Protein AF-A0A529M3X7-F1 (afdb_monomer_lite)

Secondary structure (DSSP, 8-state):
--------------HHHHHTS-----S-S-----------HHHHHHHHHHHHHHHHHH-EE-STT-EEEETGGGT-HHHHHHHT-HHHHHHHHHHHTS-----S-HHHH-EEEE-STTT--PPS---SSS------S---SS--S-------S-HHHHHHHH-

Radius of gyration: 20.53 Å; chains: 1; bounding box: 44×47×65 Å

Foldseek 3Di:
DDPPPPPPPPDPDDPCNVVVHDDPPQLAPDDDDDDDDPDDLVLLLLLVVQCVVCQVPAWDQDDQRWTKHFLCCVRRVSVVCVQPVPVVQVVVCVVRVHRDHQDPDRRQRPMDTDDDPNRGAGADDDDPDSDDDDDDSDADVVHDDPDDDDDPDDSVVCVVVRD

Structure (mmCIF, N/CA/C/O backbone):
data_AF-A0A529M3X7-F1
#
_entry.id   AF-A0A529M3X7-F1
#
loop_
_atom_site.group_PDB
_atom_site.id
_atom_site.type_symbol
_atom_site.label_atom_id
_atom_site.label_alt_id
_atom_site.label_comp_id
_atom_site.label_asym_id
_atom_site.label_entity_id
_atom_site.label_seq_id
_atom_site.pdbx_PDB_ins_code
_atom_site.Cartn_x
_atom_site.Cartn_y
_atom_site.Cartn_z
_atom_site.occupancy
_atom_site.B_iso_or_equiv
_atom_site.auth_seq_id
_atom_site.auth_comp_id
_atom_site.auth_asym_id
_atom_site.auth_atom_id
_atom_site.pdbx_PDB_model_num
ATOM 1 N N . MET A 1 1 ? 27.175 -32.437 48.172 1.00 36.88 1 MET A N 1
ATOM 2 C CA . MET A 1 1 ? 26.909 -31.822 46.856 1.00 36.88 1 MET A CA 1
ATOM 3 C C . MET A 1 1 ? 25.441 -31.447 46.833 1.00 36.88 1 MET A C 1
ATOM 5 O O . MET A 1 1 ? 24.619 -32.328 46.634 1.00 36.88 1 MET A O 1
ATOM 9 N N . ASN A 1 2 ? 25.108 -30.194 47.143 1.00 36.78 2 ASN A N 1
ATOM 10 C CA . ASN A 1 2 ? 23.731 -29.714 47.045 1.00 36.78 2 ASN A CA 1
ATOM 11 C C . ASN A 1 2 ? 23.578 -29.025 45.696 1.00 36.78 2 ASN A C 1
ATOM 13 O O . ASN A 1 2 ? 24.302 -28.077 45.400 1.00 36.78 2 ASN A O 1
ATOM 17 N N . ALA A 1 3 ? 22.673 -29.554 44.877 1.00 51.38 3 ALA A N 1
ATOM 18 C CA . ALA A 1 3 ? 22.240 -28.918 43.650 1.00 51.38 3 ALA A CA 1
ATOM 19 C C . ALA A 1 3 ? 21.662 -27.546 44.010 1.00 51.38 3 ALA A C 1
ATOM 21 O O . ALA A 1 3 ? 20.679 -27.449 44.743 1.00 51.38 3 ALA A O 1
ATOM 22 N N . HIS A 1 4 ? 22.300 -26.485 43.526 1.00 49.50 4 HIS A N 1
ATOM 23 C CA . HIS A 1 4 ? 21.719 -25.155 43.548 1.00 49.50 4 HIS A CA 1
ATOM 24 C C . HIS A 1 4 ? 20.561 -25.143 42.547 1.00 49.50 4 HIS A C 1
ATOM 26 O O . HIS A 1 4 ? 20.735 -24.816 41.377 1.00 49.50 4 HIS A O 1
ATOM 32 N N . THR A 1 5 ? 19.375 -25.548 42.995 1.00 51.88 5 THR A N 1
ATOM 33 C CA . THR A 1 5 ? 18.121 -25.207 42.329 1.00 51.88 5 THR A CA 1
ATOM 34 C C . THR A 1 5 ? 17.970 -23.698 42.415 1.00 51.88 5 THR A C 1
ATOM 36 O O . THR A 1 5 ? 17.575 -23.161 43.449 1.00 51.88 5 THR A O 1
ATOM 39 N N . ILE A 1 6 ? 18.347 -23.011 41.338 1.00 60.50 6 ILE A N 1
ATOM 40 C CA . ILE A 1 6 ? 17.908 -21.643 41.084 1.00 60.50 6 ILE A CA 1
ATOM 41 C C . ILE A 1 6 ? 16.374 -21.720 41.088 1.00 60.50 6 ILE A C 1
ATOM 43 O O . ILE A 1 6 ? 15.831 -22.487 40.288 1.00 60.50 6 ILE A O 1
ATOM 47 N N . PRO A 1 7 ? 15.665 -21.025 41.999 1.00 54.38 7 PRO A N 1
ATOM 48 C CA . PRO A 1 7 ? 14.213 -20.949 41.928 1.00 54.38 7 PRO A CA 1
ATOM 49 C C . PRO A 1 7 ? 13.865 -20.470 40.525 1.00 54.38 7 PRO A C 1
ATOM 51 O O . PRO A 1 7 ? 14.502 -19.528 40.053 1.00 54.38 7 PRO A O 1
ATOM 54 N N . GLU A 1 8 ? 12.922 -21.120 39.843 1.00 57.19 8 GLU A N 1
ATOM 55 C CA . GLU A 1 8 ? 12.427 -20.643 38.555 1.00 57.19 8 GLU A CA 1
ATOM 56 C C . GLU A 1 8 ? 11.855 -19.234 38.742 1.00 57.19 8 GLU A C 1
ATOM 58 O O . GLU A 1 8 ? 10.676 -19.035 39.010 1.00 57.19 8 GLU A O 1
ATOM 63 N N . LEU A 1 9 ? 12.713 -18.227 38.602 1.00 56.50 9 LEU A N 1
ATOM 64 C CA . LEU A 1 9 ? 12.370 -16.815 38.569 1.00 56.50 9 LEU A CA 1
ATOM 65 C C . LEU A 1 9 ? 11.847 -16.507 37.164 1.00 56.50 9 LEU A C 1
ATOM 67 O O . LEU A 1 9 ? 12.323 -15.624 36.458 1.00 56.50 9 LEU A O 1
ATOM 71 N N . ARG A 1 10 ? 10.868 -17.300 36.727 1.00 57.97 10 ARG A N 1
ATOM 72 C CA . ARG A 1 10 ? 10.071 -17.026 35.542 1.00 57.97 10 ARG A CA 1
ATOM 73 C C . ARG A 1 10 ? 8.973 -16.073 35.981 1.00 57.97 10 ARG A C 1
ATOM 75 O O . ARG A 1 10 ? 7.863 -16.479 36.303 1.00 57.97 10 ARG A O 1
ATOM 82 N N . CYS A 1 11 ? 9.318 -14.794 36.063 1.00 63.97 11 CYS A N 1
ATOM 83 C CA . CYS A 1 11 ? 8.310 -13.753 36.168 1.00 63.97 11 CYS A CA 1
ATOM 84 C C . CYS A 1 11 ? 7.690 -13.580 34.779 1.00 63.97 11 CYS A C 1
ATOM 86 O O . CYS A 1 11 ? 8.361 -13.117 33.856 1.00 63.97 11 CYS A O 1
ATOM 88 N N . ALA A 1 12 ? 6.432 -13.988 34.615 1.00 66.81 12 ALA A N 1
ATOM 89 C CA . ALA A 1 12 ? 5.657 -13.623 33.440 1.00 66.81 12 ALA A CA 1
ATOM 90 C C . ALA A 1 12 ? 5.275 -12.143 33.576 1.00 66.81 12 ALA A C 1
ATOM 92 O O . ALA A 1 12 ? 4.298 -11.799 34.237 1.00 66.81 12 ALA A O 1
ATOM 93 N N . LEU A 1 13 ? 6.093 -11.260 33.003 1.00 71.94 13 LEU A N 1
ATOM 94 C CA . LEU A 1 13 ? 5.738 -9.856 32.832 1.00 71.94 13 LEU A CA 1
ATOM 95 C C . LEU A 1 13 ? 4.938 -9.731 31.542 1.00 71.94 13 LEU A C 1
ATOM 97 O O . LEU A 1 13 ? 5.393 -10.171 30.485 1.00 71.94 13 LEU A O 1
ATOM 101 N N . SER A 1 14 ? 3.747 -9.144 31.630 1.00 65.50 14 SER A N 1
ATOM 102 C CA . SER A 1 14 ? 2.983 -8.826 30.430 1.00 65.50 14 SER A CA 1
ATOM 103 C C . SER A 1 14 ? 3.740 -7.782 29.601 1.00 65.50 14 SER A C 1
ATOM 105 O O . SER A 1 14 ? 4.547 -7.009 30.129 1.00 65.50 14 SER A O 1
ATOM 107 N N . ARG A 1 15 ? 3.497 -7.746 28.290 1.00 58.91 15 ARG A N 1
ATOM 108 C CA . ARG A 1 15 ? 4.157 -6.785 27.398 1.00 58.91 15 ARG A CA 1
ATOM 109 C C . ARG A 1 15 ? 3.868 -5.345 27.830 1.00 58.91 15 ARG A C 1
ATOM 111 O O . ARG A 1 15 ? 4.769 -4.516 27.796 1.00 58.91 15 ARG A O 1
ATOM 118 N N . GLU A 1 16 ? 2.659 -5.086 28.318 1.00 70.00 16 GLU A N 1
ATOM 119 C CA . GLU A 1 16 ? 2.212 -3.819 28.908 1.00 70.00 16 GLU A CA 1
ATOM 120 C C . GLU A 1 16 ? 3.057 -3.437 30.127 1.00 70.00 16 GLU A C 1
ATOM 122 O O . GLU A 1 16 ? 3.492 -2.295 30.244 1.00 70.00 16 GLU A O 1
ATOM 127 N N . ALA A 1 17 ? 3.345 -4.398 31.012 1.00 72.81 17 ALA A N 1
ATOM 128 C CA . ALA A 1 17 ? 4.177 -4.173 32.192 1.00 72.81 17 ALA A CA 1
ATOM 129 C C . ALA A 1 17 ? 5.637 -3.847 31.831 1.00 72.81 17 ALA A C 1
ATOM 131 O O . ALA A 1 17 ? 6.307 -3.137 32.577 1.00 72.81 17 ALA A O 1
ATOM 132 N N . ILE A 1 18 ? 6.125 -4.343 30.689 1.00 73.00 18 ILE A N 1
ATOM 133 C CA . ILE A 1 18 ? 7.472 -4.052 30.178 1.00 73.00 18 ILE A CA 1
ATOM 134 C C . ILE A 1 18 ? 7.533 -2.655 29.545 1.00 73.00 18 ILE A C 1
ATOM 136 O O . ILE A 1 18 ? 8.500 -1.929 29.764 1.00 73.00 18 ILE A O 1
ATOM 140 N N . ILE A 1 19 ? 6.524 -2.276 28.755 1.00 65.50 19 ILE A N 1
ATOM 141 C CA . ILE A 1 19 ? 6.537 -1.027 27.972 1.00 65.50 19 ILE A CA 1
ATOM 142 C C . ILE A 1 19 ? 5.901 0.170 28.697 1.00 65.50 19 ILE A C 1
ATOM 144 O O . ILE A 1 19 ? 6.101 1.308 28.282 1.00 65.50 19 ILE A O 1
ATOM 148 N N . GLY A 1 20 ? 5.156 -0.060 29.782 1.00 53.91 20 GLY A N 1
ATOM 149 C CA . GLY A 1 20 ? 4.583 0.992 30.629 1.00 53.91 20 GLY A CA 1
ATOM 150 C C . GLY A 1 20 ? 3.319 1.663 30.080 1.00 53.91 20 GLY A C 1
ATOM 151 O O . GLY A 1 20 ? 2.930 2.717 30.577 1.00 53.91 20 GLY A O 1
ATOM 152 N N . HIS A 1 21 ? 2.675 1.077 29.073 1.00 45.03 21 HIS A N 1
ATOM 153 C CA . HIS A 1 21 ? 1.391 1.525 28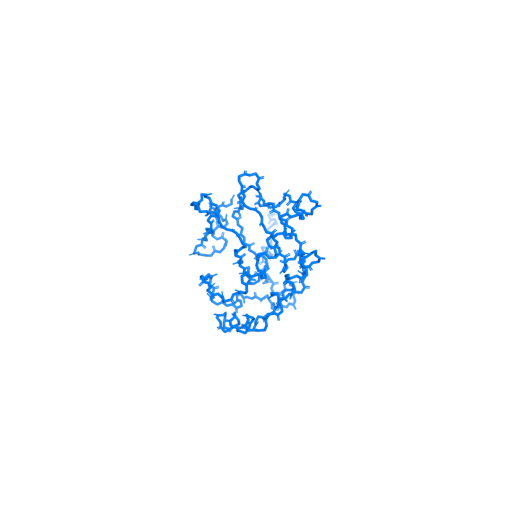.533 1.00 45.03 21 HIS A CA 1
ATOM 154 C C . HIS A 1 21 ? 0.590 0.328 28.008 1.00 45.03 21 HIS A C 1
ATOM 156 O O . HIS A 1 21 ? 1.163 -0.731 27.740 1.00 45.03 21 HIS A O 1
ATOM 162 N N . GLU A 1 22 ? -0.730 0.487 27.853 1.00 49.66 22 GLU A N 1
ATOM 163 C CA . GLU A 1 22 ? -1.544 -0.513 27.156 1.00 49.66 22 GLU A CA 1
ATOM 164 C C . GLU A 1 22 ? -0.927 -0.766 25.774 1.00 49.66 22 GLU A C 1
ATOM 166 O O . GLU A 1 22 ? -0.629 0.167 25.017 1.00 49.66 22 GLU A O 1
ATOM 171 N N . THR A 1 23 ? -0.659 -2.032 25.456 1.00 50.84 23 THR A N 1
ATOM 172 C CA . THR A 1 23 ? -0.420 -2.404 24.067 1.00 50.84 23 THR A CA 1
ATOM 173 C C . THR A 1 23 ? -1.743 -2.162 23.341 1.00 50.84 23 THR A C 1
ATOM 175 O O . THR A 1 23 ? -2.813 -2.409 23.892 1.00 50.84 23 THR A O 1
ATOM 178 N N . ALA A 1 24 ? -1.717 -1.604 22.134 1.00 49.81 24 ALA A N 1
ATOM 179 C CA . ALA A 1 24 ? -2.943 -1.477 21.358 1.00 49.81 24 ALA A CA 1
ATOM 180 C C . ALA A 1 24 ? -3.309 -2.872 20.832 1.00 49.81 24 ALA A C 1
ATOM 182 O O . ALA A 1 24 ? -2.851 -3.296 19.772 1.00 49.81 24 ALA A O 1
ATOM 183 N N . TRP A 1 25 ? -4.079 -3.613 21.627 1.00 54.34 25 TRP A N 1
ATOM 184 C CA . TRP A 1 25 ? -4.734 -4.847 21.218 1.00 54.34 25 TRP A CA 1
ATOM 185 C C . TRP A 1 25 ? -5.686 -4.510 20.071 1.00 54.34 25 TRP A C 1
ATOM 187 O O . TRP A 1 25 ? -6.469 -3.573 20.191 1.00 54.34 25 TRP A O 1
ATOM 197 N N . LYS A 1 26 ? -5.575 -5.252 18.962 1.00 60.25 26 LYS A N 1
ATOM 198 C CA . LYS A 1 26 ? -6.549 -5.370 17.865 1.00 60.25 26 LYS A CA 1
ATOM 199 C C . LYS A 1 26 ? -7.622 -4.262 17.852 1.00 60.25 26 LYS A C 1
ATOM 201 O O . LYS A 1 26 ? -8.694 -4.414 18.430 1.00 60.25 26 LYS A O 1
ATOM 206 N N . VAL A 1 27 ? -7.328 -3.155 17.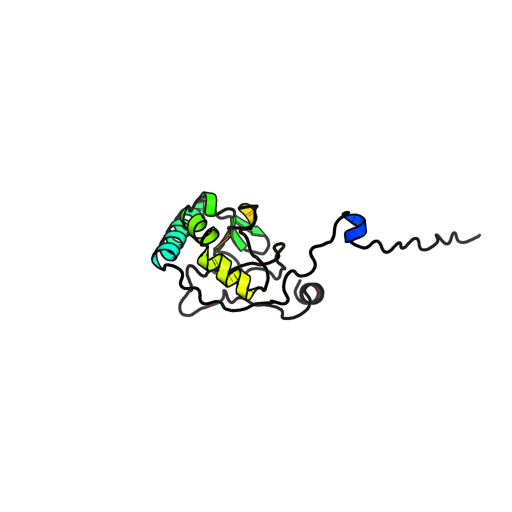165 1.00 63.19 27 VAL A N 1
ATOM 207 C CA . VAL A 1 27 ? -8.202 -1.962 17.113 1.00 63.19 27 VAL A CA 1
ATOM 208 C C . VAL A 1 27 ? -9.530 -2.198 16.380 1.00 63.19 27 VAL A C 1
ATOM 210 O O . VAL A 1 27 ? -10.431 -1.369 16.464 1.00 63.19 27 VAL A O 1
ATOM 213 N N . SER A 1 28 ? -9.660 -3.321 15.665 1.00 68.94 28 SER A N 1
ATOM 214 C CA . SER A 1 28 ? -10.892 -3.750 15.008 1.00 68.94 28 SER A CA 1
ATOM 215 C C . SER A 1 28 ? -10.958 -5.273 14.866 1.00 68.94 28 SER A C 1
ATOM 217 O O . SER A 1 28 ? -9.945 -5.947 14.687 1.00 68.94 28 SER A O 1
ATOM 219 N N . GLY A 1 29 ? -12.174 -5.827 14.900 1.00 67.25 29 GLY A N 1
ATOM 220 C CA . GLY A 1 29 ? -12.461 -7.213 14.507 1.00 67.25 29 GLY A CA 1
ATOM 221 C C . GLY A 1 29 ? -12.217 -7.494 13.019 1.00 67.25 29 GLY A C 1
ATOM 222 O O . GLY A 1 29 ? -12.175 -8.658 12.623 1.00 67.25 29 GLY A O 1
ATOM 223 N N . PHE A 1 30 ? -12.076 -6.437 12.219 1.00 71.19 30 PHE A N 1
ATOM 224 C CA . PHE A 1 30 ? -11.925 -6.478 10.775 1.00 71.19 30 PHE A CA 1
ATOM 225 C C . PHE A 1 30 ? -10.610 -7.157 10.364 1.00 71.19 30 PHE A C 1
ATOM 227 O O . PHE A 1 30 ? -9.539 -6.756 10.809 1.00 71.19 30 PHE A O 1
ATOM 234 N N . GLY A 1 31 ? -10.706 -8.202 9.537 1.00 79.94 31 GLY A N 1
ATOM 235 C CA . GLY A 1 31 ? -9.546 -8.905 8.977 1.00 79.94 31 GLY A CA 1
ATOM 236 C C . GLY A 1 31 ? -9.176 -8.359 7.601 1.00 79.94 31 GLY A C 1
ATOM 237 O O . GLY A 1 31 ? -8.156 -7.705 7.433 1.00 79.94 31 GLY A O 1
ATOM 238 N N . VAL A 1 32 ? -10.044 -8.588 6.616 1.00 86.62 32 VAL A N 1
ATOM 239 C CA . VAL A 1 32 ? -9.902 -8.061 5.255 1.00 86.62 32 VAL A CA 1
ATOM 240 C C . VAL A 1 32 ? -11.282 -7.823 4.652 1.00 86.62 32 VAL A C 1
ATOM 242 O O . VAL A 1 32 ? -12.210 -8.597 4.888 1.00 86.62 32 VAL A O 1
ATOM 245 N N . ALA A 1 33 ? -11.414 -6.789 3.826 1.00 86.50 33 ALA A N 1
ATOM 246 C CA . ALA A 1 33 ? -12.503 -6.712 2.864 1.00 86.50 33 ALA A CA 1
ATOM 247 C C . ALA A 1 33 ? -12.027 -6.072 1.565 1.00 86.50 33 ALA A C 1
ATOM 249 O O . ALA A 1 33 ? -11.153 -5.205 1.557 1.00 86.50 33 ALA A O 1
ATOM 250 N N . GLN A 1 34 ? -12.664 -6.464 0.464 1.00 87.31 34 GLN A N 1
ATOM 251 C CA . GLN A 1 34 ? -12.579 -5.700 -0.767 1.00 87.31 34 GLN A CA 1
ATOM 252 C C . GLN A 1 34 ? -13.496 -4.484 -0.648 1.00 87.31 34 GLN A C 1
ATOM 254 O O . GLN A 1 34 ? -14.710 -4.619 -0.489 1.00 87.31 34 GLN A O 1
ATOM 259 N N . TYR A 1 35 ? -12.917 -3.296 -0.768 1.00 84.56 35 TYR A N 1
ATOM 260 C CA . TYR A 1 35 ? -13.651 -2.045 -0.686 1.00 84.56 35 TYR A CA 1
ATOM 261 C C . TYR A 1 35 ? -13.650 -1.340 -2.041 1.00 84.56 35 TYR A C 1
ATOM 263 O O . TYR A 1 35 ? -12.603 -1.043 -2.612 1.00 84.56 35 TYR A O 1
ATOM 271 N N . ARG A 1 36 ? -14.846 -1.077 -2.578 1.00 82.75 36 ARG A N 1
ATOM 272 C CA . ARG A 1 36 ? -15.015 -0.279 -3.796 1.00 82.75 36 ARG A CA 1
ATOM 273 C C . ARG A 1 36 ? -15.191 1.178 -3.410 1.00 82.75 36 ARG A C 1
ATOM 275 O O . ARG A 1 36 ? -16.307 1.634 -3.169 1.00 82.75 36 ARG A O 1
ATOM 282 N N . HIS A 1 37 ? -14.084 1.898 -3.358 1.00 80.50 37 HIS A N 1
ATOM 283 C CA . HIS A 1 37 ? -14.118 3.345 -3.260 1.00 80.50 37 HIS A CA 1
ATOM 284 C C . HIS A 1 37 ? -14.237 3.964 -4.656 1.00 80.50 37 HIS A C 1
ATOM 286 O O . HIS A 1 37 ? -13.665 3.462 -5.623 1.00 80.50 37 HIS A O 1
ATOM 292 N N . GLY A 1 38 ? -14.970 5.069 -4.766 1.00 84.62 38 GLY A N 1
ATOM 293 C CA . GLY A 1 38 ? -15.059 5.845 -6.001 1.00 84.62 38 GLY A CA 1
ATOM 294 C C . GLY A 1 38 ? -13.866 6.782 -6.157 1.00 84.62 38 GLY A C 1
ATOM 295 O O . GLY A 1 38 ? -14.091 7.984 -6.246 1.00 84.62 38 GLY A O 1
ATOM 296 N N . TYR A 1 39 ? -12.634 6.253 -6.119 1.00 89.00 39 TYR A N 1
ATOM 297 C CA . TYR A 1 39 ? -11.431 7.062 -6.354 1.00 89.00 39 TYR A CA 1
ATOM 298 C C . TYR A 1 39 ? -11.547 7.771 -7.701 1.00 89.00 39 TYR A C 1
ATOM 300 O O . TYR A 1 39 ? -12.079 7.200 -8.656 1.00 89.00 39 TYR A O 1
ATOM 308 N N . ASP A 1 40 ? -11.009 8.985 -7.785 1.00 91.25 40 ASP A N 1
ATOM 309 C CA . ASP A 1 40 ? -10.872 9.672 -9.063 1.00 91.25 40 ASP A CA 1
ATOM 310 C C . ASP A 1 40 ? -9.905 8.880 -9.968 1.00 91.25 40 ASP A C 1
ATOM 312 O O . ASP A 1 40 ? -8.718 8.763 -9.642 1.00 91.25 40 ASP A O 1
ATOM 316 N N . PRO A 1 41 ? -10.370 8.330 -11.108 1.00 92.69 41 PRO A N 1
ATOM 317 C CA . PRO A 1 41 ? -9.509 7.571 -12.007 1.00 92.69 41 PRO A CA 1
ATOM 318 C C . PRO A 1 41 ? -8.349 8.399 -12.569 1.00 92.69 41 PRO A C 1
ATOM 320 O O . PRO A 1 41 ? -7.276 7.851 -12.811 1.00 92.69 41 PRO A O 1
ATOM 323 N N . ALA A 1 42 ? -8.536 9.710 -12.764 1.00 94.69 42 ALA A N 1
ATOM 324 C CA . ALA A 1 42 ? -7.480 10.589 -13.259 1.00 94.69 42 ALA A CA 1
ATOM 325 C C . ALA A 1 42 ? -6.371 10.771 -12.215 1.00 94.69 42 ALA A C 1
ATOM 327 O O . ALA A 1 42 ? -5.192 10.779 -12.566 1.00 94.69 42 ALA A O 1
ATOM 328 N N . LEU A 1 43 ? -6.743 10.845 -10.934 1.00 94.50 43 LEU A N 1
ATOM 329 C CA . LEU A 1 43 ? -5.798 10.906 -9.822 1.00 94.50 43 LEU A CA 1
ATOM 330 C C . LEU A 1 43 ? -4.973 9.617 -9.727 1.00 94.50 43 LEU A C 1
ATOM 332 O O . LEU A 1 43 ? -3.750 9.678 -9.620 1.00 94.50 43 LEU A O 1
ATOM 336 N N . LEU A 1 44 ? -5.620 8.448 -9.824 1.00 95.62 44 LEU A N 1
ATOM 337 C CA . LEU A 1 44 ? -4.911 7.162 -9.800 1.00 95.62 44 LEU A CA 1
ATOM 338 C C . LEU A 1 44 ? -3.947 7.017 -10.986 1.00 95.62 44 LEU A C 1
ATOM 340 O O . LEU A 1 44 ? -2.808 6.596 -10.789 1.00 95.62 44 LEU A O 1
ATOM 344 N N . ALA A 1 45 ? -4.365 7.427 -12.187 1.00 96.44 45 ALA A N 1
ATOM 34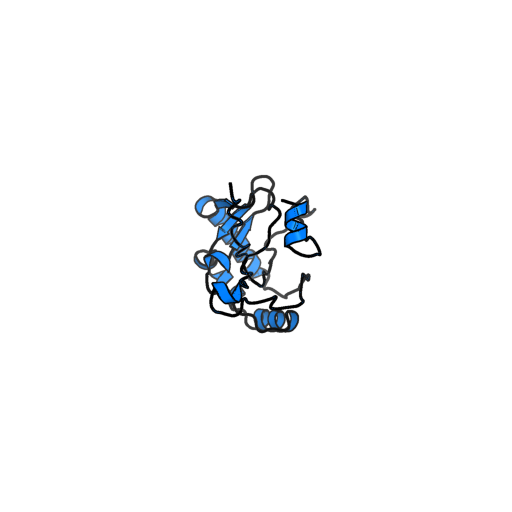5 C CA . ALA A 1 45 ? -3.512 7.413 -13.375 1.00 96.44 45 ALA A CA 1
ATOM 346 C C . ALA A 1 45 ? -2.306 8.361 -13.243 1.00 96.44 45 ALA A C 1
ATOM 348 O O . ALA A 1 45 ? -1.192 8.002 -13.623 1.00 96.44 45 ALA A O 1
ATOM 349 N N . ALA A 1 46 ? -2.496 9.551 -12.660 1.00 97.00 46 ALA A N 1
ATOM 350 C CA . ALA A 1 46 ? -1.402 10.487 -12.401 1.00 97.00 46 ALA A CA 1
ATOM 351 C C . ALA A 1 46 ? -0.372 9.903 -11.417 1.00 97.00 46 ALA A C 1
ATOM 353 O O . ALA A 1 46 ? 0.837 10.004 -11.646 1.00 97.00 46 ALA A O 1
ATOM 354 N N . ILE A 1 47 ? -0.842 9.234 -10.357 1.00 97.69 47 ILE A N 1
ATOM 355 C CA . ILE A 1 47 ? 0.026 8.549 -9.390 1.00 97.69 47 ILE A CA 1
ATOM 356 C C . ILE A 1 47 ? 0.787 7.402 -10.063 1.00 97.69 47 ILE A C 1
ATOM 358 O O . ILE A 1 47 ? 1.996 7.280 -9.854 1.00 97.69 47 ILE A O 1
ATOM 362 N N . GLU A 1 48 ? 0.118 6.585 -10.882 1.00 97.62 48 GLU A N 1
ATOM 363 C CA . GLU A 1 48 ? 0.753 5.502 -11.644 1.00 97.62 48 GLU A CA 1
ATOM 364 C C . GLU A 1 48 ? 1.878 6.040 -12.540 1.00 97.62 48 GLU A C 1
ATOM 366 O O . GLU A 1 48 ? 3.019 5.575 -12.463 1.00 97.62 48 GLU A O 1
ATOM 371 N N . GLU A 1 49 ? 1.586 7.058 -13.354 1.00 97.75 49 GLU A N 1
ATOM 372 C CA . GLU A 1 49 ? 2.551 7.650 -14.280 1.00 97.75 49 GLU A CA 1
ATOM 373 C C . GLU A 1 49 ? 3.775 8.210 -13.537 1.00 97.75 49 GLU A C 1
ATOM 375 O O . GLU A 1 49 ? 4.923 7.983 -13.942 1.00 97.75 49 GLU A O 1
ATOM 380 N N . ALA A 1 50 ? 3.550 8.924 -12.432 1.00 97.69 50 ALA A N 1
ATOM 381 C CA . ALA A 1 50 ? 4.619 9.474 -11.607 1.00 97.69 50 ALA A CA 1
ATOM 382 C C . ALA A 1 50 ? 5.465 8.365 -10.959 1.00 97.69 50 ALA A C 1
ATOM 384 O O . ALA A 1 50 ? 6.699 8.413 -11.014 1.00 97.69 50 ALA A O 1
ATOM 385 N N . ALA A 1 51 ? 4.827 7.332 -10.406 1.00 97.56 51 ALA A N 1
ATOM 386 C CA . ALA A 1 51 ? 5.508 6.200 -9.787 1.00 97.56 51 ALA A CA 1
ATOM 387 C C . ALA A 1 51 ? 6.399 5.448 -10.784 1.00 97.56 51 ALA A C 1
ATOM 389 O O . ALA A 1 51 ? 7.552 5.143 -10.470 1.00 97.56 51 ALA A O 1
ATOM 390 N N . LEU A 1 52 ? 5.914 5.205 -12.005 1.00 96.94 52 LEU A N 1
ATOM 391 C CA . LEU A 1 52 ? 6.688 4.539 -13.056 1.00 96.94 52 LEU A CA 1
ATOM 392 C C . LEU A 1 52 ? 7.931 5.344 -13.459 1.00 96.94 52 LEU A C 1
ATOM 394 O O . LEU A 1 52 ? 9.006 4.762 -13.620 1.00 96.94 52 LEU A O 1
ATOM 398 N N . LYS A 1 53 ? 7.826 6.676 -13.558 1.00 97.12 53 LYS A N 1
ATOM 399 C CA . LYS A 1 53 ? 8.978 7.560 -13.828 1.00 97.12 53 LYS A CA 1
ATOM 400 C C . LYS A 1 53 ? 10.002 7.540 -12.692 1.00 97.12 53 LYS A C 1
ATOM 402 O O . LYS A 1 53 ? 11.207 7.572 -12.942 1.00 97.12 53 LYS A O 1
ATOM 407 N N . LEU A 1 54 ? 9.534 7.482 -11.446 1.00 97.44 54 LEU A N 1
ATOM 408 C CA . LEU A 1 54 ? 10.386 7.498 -10.255 1.00 97.44 54 LEU A CA 1
ATOM 409 C C . LEU A 1 54 ? 11.020 6.140 -9.945 1.00 97.44 54 LEU A C 1
ATOM 411 O O . LEU A 1 54 ? 12.044 6.101 -9.260 1.00 97.44 54 LEU A O 1
ATOM 415 N N . LYS A 1 55 ? 10.465 5.040 -10.467 1.00 96.25 55 LYS A N 1
ATOM 416 C CA . LYS A 1 55 ? 10.908 3.676 -10.162 1.00 96.25 55 LYS A CA 1
ATOM 417 C C . LYS A 1 55 ? 12.422 3.501 -10.292 1.00 96.25 55 LYS A C 1
ATOM 419 O O . LYS A 1 55 ? 13.058 3.004 -9.375 1.00 96.25 55 LYS A O 1
ATOM 424 N N . ALA A 1 56 ? 13.016 3.958 -11.394 1.00 93.81 56 ALA A N 1
ATOM 425 C CA . ALA A 1 56 ? 14.441 3.750 -11.658 1.00 93.81 56 ALA A CA 1
ATOM 426 C C . ALA A 1 56 ? 15.386 4.489 -10.689 1.00 93.81 56 ALA A C 1
ATOM 428 O O . ALA A 1 56 ? 16.539 4.092 -10.551 1.00 93.81 56 ALA A O 1
ATOM 429 N N . SER A 1 57 ? 14.927 5.571 -10.053 1.00 95.69 57 SER A N 1
ATOM 430 C CA . SER A 1 57 ? 15.766 6.437 -9.212 1.00 95.69 57 SER A CA 1
ATOM 431 C C . SER A 1 57 ? 15.449 6.348 -7.720 1.00 95.69 57 SER A C 1
ATOM 433 O O . SER A 1 57 ? 16.323 6.636 -6.907 1.00 95.69 57 SER A O 1
ATOM 435 N N . HIS A 1 58 ? 14.225 5.960 -7.359 1.00 95.94 58 HIS A N 1
ATOM 436 C CA . HIS A 1 58 ? 13.745 5.978 -5.976 1.00 95.94 58 HIS A CA 1
ATOM 437 C C . HIS A 1 58 ? 13.250 4.622 -5.481 1.00 95.94 58 HIS A C 1
ATOM 439 O O . HIS A 1 58 ? 13.144 4.443 -4.266 1.00 95.94 58 HIS A O 1
ATOM 445 N N . ALA A 1 59 ? 12.933 3.679 -6.377 1.00 95.31 59 ALA A N 1
ATOM 446 C CA . ALA A 1 59 ? 12.530 2.360 -5.925 1.00 95.31 59 ALA A CA 1
ATOM 447 C C . ALA A 1 59 ? 13.745 1.575 -5.438 1.00 95.31 59 ALA A C 1
ATOM 449 O O . ALA A 1 59 ? 14.840 1.640 -5.999 1.00 95.31 59 ALA A O 1
ATOM 450 N N . VAL A 1 60 ? 13.521 0.809 -4.386 1.00 93.88 60 VAL A N 1
ATOM 451 C CA . VAL A 1 60 ? 14.503 -0.093 -3.805 1.00 93.88 60 VAL A CA 1
ATOM 452 C C . VAL A 1 60 ? 13.902 -1.481 -3.769 1.00 93.88 60 VAL A C 1
ATOM 454 O O . VAL A 1 60 ? 12.727 -1.633 -3.450 1.00 93.88 60 VAL A O 1
ATOM 457 N N . HIS A 1 61 ? 14.715 -2.476 -4.103 1.00 93.62 61 HIS A N 1
ATOM 458 C CA . HIS A 1 61 ? 14.363 -3.876 -3.946 1.00 93.62 61 HIS A CA 1
ATOM 459 C C . HIS A 1 61 ? 15.030 -4.390 -2.669 1.00 93.62 61 HIS A C 1
ATOM 461 O O . HIS A 1 61 ? 16.255 -4.529 -2.609 1.00 93.62 61 HIS A O 1
ATOM 467 N N . LYS A 1 62 ? 14.244 -4.535 -1.605 1.00 88.06 62 LYS A N 1
ATOM 468 C CA . LYS A 1 62 ? 14.706 -4.899 -0.257 1.00 88.06 62 LYS A CA 1
ATOM 469 C C . LYS A 1 62 ? 13.511 -5.336 0.578 1.00 88.06 62 LYS A C 1
ATOM 471 O O . LYS A 1 62 ? 12.437 -4.827 0.326 1.00 88.06 62 LYS A O 1
ATOM 476 N N . HIS A 1 63 ? 13.745 -6.115 1.637 1.00 82.94 63 HIS A N 1
ATOM 477 C CA . HIS A 1 63 ? 12.725 -6.596 2.586 1.00 82.94 63 HIS A CA 1
ATOM 478 C C . HIS A 1 63 ? 11.561 -7.341 1.904 1.00 82.94 63 HIS A C 1
ATOM 480 O O . HIS A 1 63 ? 10.813 -6.751 1.135 1.00 82.94 63 HIS A O 1
ATOM 486 N N . LEU A 1 64 ? 11.356 -8.617 2.242 1.00 86.00 64 LEU A N 1
ATOM 487 C CA . LEU A 1 64 ? 10.215 -9.400 1.745 1.00 86.00 64 LEU A CA 1
ATOM 488 C C . LEU A 1 64 ? 10.184 -9.557 0.211 1.00 86.00 64 LEU A C 1
ATOM 490 O O . LEU A 1 64 ? 9.102 -9.592 -0.361 1.00 86.00 64 LEU A O 1
ATOM 494 N N . ASP A 1 65 ? 11.351 -9.584 -0.448 1.00 89.38 65 ASP A N 1
ATOM 495 C CA . ASP A 1 65 ? 11.479 -9.696 -1.917 1.00 89.38 65 ASP A CA 1
ATOM 496 C C . ASP A 1 65 ? 10.592 -8.695 -2.693 1.00 89.38 65 ASP A C 1
ATOM 498 O O . ASP A 1 65 ? 9.911 -9.039 -3.655 1.00 89.38 65 ASP A O 1
ATOM 502 N N . LEU A 1 66 ? 10.561 -7.431 -2.245 1.00 89.56 66 LEU A N 1
ATOM 503 C CA . LEU A 1 66 ? 9.675 -6.409 -2.803 1.00 89.56 66 LEU A CA 1
ATOM 504 C C . LEU A 1 66 ? 10.435 -5.195 -3.345 1.00 89.56 66 LEU A C 1
ATOM 506 O O . LEU A 1 66 ? 11.270 -4.594 -2.662 1.00 89.56 66 LEU A O 1
ATOM 510 N N . THR A 1 67 ? 10.074 -4.768 -4.557 1.00 94.94 67 THR A N 1
ATOM 511 C CA . THR A 1 67 ? 10.445 -3.451 -5.095 1.00 94.94 67 THR A CA 1
ATOM 512 C C . THR A 1 67 ? 9.405 -2.398 -4.724 1.00 94.94 67 THR A C 1
ATOM 514 O O . THR A 1 67 ? 8.232 -2.511 -5.083 1.00 94.94 67 THR A O 1
ATOM 517 N N . PHE A 1 68 ? 9.828 -1.314 -4.072 1.00 95.00 68 PHE A N 1
ATOM 518 C CA . PHE A 1 68 ? 8.913 -0.254 -3.645 1.00 95.00 68 PHE A CA 1
ATOM 519 C C . PHE A 1 68 ? 9.566 1.125 -3.511 1.00 95.00 68 PHE A C 1
ATOM 521 O O . PHE A 1 68 ? 10.786 1.252 -3.407 1.00 95.00 68 PHE A O 1
ATOM 528 N N . ILE A 1 69 ? 8.728 2.162 -3.441 1.00 96.25 69 ILE A N 1
ATOM 529 C CA . ILE A 1 69 ? 9.074 3.521 -3.005 1.00 96.25 69 ILE A CA 1
ATOM 530 C C . ILE A 1 69 ? 8.358 3.788 -1.675 1.00 96.25 69 ILE A C 1
ATOM 532 O O . ILE A 1 69 ? 7.131 3.851 -1.639 1.00 96.25 69 ILE A O 1
ATOM 536 N N . THR A 1 70 ? 9.109 3.973 -0.588 1.00 94.25 70 THR A N 1
ATOM 537 C CA . THR A 1 70 ? 8.575 4.405 0.722 1.00 94.25 70 THR A CA 1
ATOM 538 C C . THR A 1 70 ? 8.529 5.921 0.834 1.00 94.25 70 THR A C 1
ATOM 540 O O . THR A 1 70 ? 9.438 6.599 0.353 1.00 94.25 70 THR A O 1
ATOM 543 N N . GLY A 1 71 ? 7.538 6.461 1.544 1.00 93.94 71 GLY A N 1
ATOM 544 C CA . GLY A 1 71 ? 7.334 7.908 1.628 1.00 93.94 71 GLY A CA 1
ATOM 545 C C . GLY A 1 71 ? 7.015 8.514 0.268 1.00 93.94 71 GLY A C 1
ATOM 546 O O . GLY A 1 71 ? 7.501 9.598 -0.053 1.00 93.94 71 GLY A O 1
ATOM 547 N N . ALA A 1 72 ? 6.259 7.781 -0.554 1.00 95.88 72 ALA A N 1
ATOM 548 C CA . ALA A 1 72 ? 5.954 8.152 -1.932 1.00 95.88 72 ALA A CA 1
ATOM 549 C C . ALA A 1 72 ? 5.261 9.523 -2.036 1.00 95.88 72 ALA A C 1
ATOM 551 O O . ALA A 1 72 ? 5.529 10.265 -2.976 1.00 95.88 72 ALA A O 1
ATOM 552 N N . ASP A 1 73 ? 4.482 9.922 -1.027 1.00 95.19 73 ASP A N 1
ATOM 553 C CA . ASP A 1 73 ? 3.856 11.243 -0.889 1.00 95.19 73 ASP A CA 1
ATOM 554 C C . ASP A 1 73 ? 4.849 12.422 -0.913 1.00 95.19 73 ASP A C 1
ATOM 556 O O . ASP A 1 73 ? 4.476 13.564 -1.193 1.00 95.19 73 ASP A O 1
ATOM 560 N N . ARG A 1 74 ? 6.132 12.172 -0.631 1.00 94.44 74 ARG A N 1
ATOM 561 C CA . ARG A 1 74 ? 7.201 13.180 -0.719 1.00 94.44 74 ARG A CA 1
ATOM 562 C C . ARG A 1 74 ? 7.616 13.469 -2.159 1.00 94.44 74 ARG A C 1
ATOM 564 O O . ARG A 1 74 ? 8.177 14.532 -2.411 1.00 94.44 74 ARG A O 1
ATOM 571 N N . TYR A 1 75 ? 7.356 12.533 -3.068 1.00 95.62 75 TYR A N 1
ATOM 572 C CA . TYR A 1 75 ? 7.756 12.587 -4.474 1.00 95.62 75 TYR A CA 1
ATOM 573 C C . TYR A 1 75 ? 6.560 12.700 -5.427 1.00 95.62 75 TYR A C 1
ATOM 575 O O . TYR A 1 75 ? 6.719 13.207 -6.532 1.00 95.62 75 TYR A O 1
ATOM 583 N N . ILE A 1 76 ? 5.380 12.249 -4.992 1.00 96.62 76 ILE A N 1
ATOM 584 C CA . ILE A 1 76 ? 4.128 12.226 -5.753 1.00 96.62 76 ILE A CA 1
ATOM 585 C C . ILE A 1 76 ? 3.067 12.984 -4.933 1.00 96.62 76 ILE A C 1
ATOM 587 O O . ILE A 1 76 ? 2.444 12.394 -4.043 1.00 96.62 76 ILE A O 1
ATOM 591 N N . PRO A 1 77 ? 2.899 14.303 -5.153 1.00 93.94 77 PRO A N 1
ATOM 592 C CA . PRO A 1 77 ? 1.980 15.145 -4.381 1.00 93.94 77 PRO A CA 1
ATOM 593 C C . PRO A 1 77 ? 0.531 14.647 -4.361 1.00 93.94 77 PRO A C 1
ATOM 595 O O . PRO A 1 77 ? -0.137 14.777 -3.338 1.00 93.94 77 PRO A O 1
ATOM 598 N N . GLU A 1 78 ? 0.082 14.019 -5.442 1.00 95.94 78 GLU A N 1
ATOM 599 C CA . GLU A 1 78 ? -1.252 13.447 -5.632 1.00 95.94 78 GLU A CA 1
ATOM 600 C C . GLU A 1 78 ? -1.594 12.399 -4.559 1.00 95.94 78 GLU A C 1
ATOM 602 O O . GLU A 1 78 ? -2.744 12.266 -4.142 1.00 95.94 78 GLU A O 1
ATOM 607 N N . ILE A 1 79 ? -0.592 11.695 -4.017 1.00 95.81 79 ILE A N 1
ATOM 608 C CA . ILE A 1 79 ? -0.810 10.748 -2.915 1.00 95.81 79 ILE A CA 1
ATOM 609 C C . ILE A 1 79 ? -1.278 11.478 -1.649 1.00 95.81 79 ILE A C 1
ATOM 611 O O . ILE A 1 79 ? -2.088 10.942 -0.892 1.00 95.81 79 ILE A O 1
ATOM 615 N N . LYS A 1 80 ? -0.836 12.720 -1.409 1.00 92.56 80 LYS A N 1
ATOM 616 C CA . LYS A 1 80 ? -1.307 13.495 -0.250 1.00 92.56 80 LYS A CA 1
ATOM 617 C C . LYS A 1 80 ? -2.791 13.809 -0.343 1.00 92.56 80 LYS A C 1
ATOM 619 O O . LYS A 1 80 ? -3.431 13.888 0.704 1.00 92.56 80 LYS A O 1
ATOM 624 N N . GLU A 1 81 ? -3.324 13.965 -1.551 1.00 91.50 81 GLU A N 1
ATOM 625 C CA . GLU A 1 81 ? -4.756 14.168 -1.767 1.00 91.50 81 GLU A CA 1
ATOM 626 C C . GLU A 1 81 ? -5.538 12.926 -1.332 1.00 91.50 81 GLU A C 1
ATOM 628 O O . GLU A 1 81 ? -6.458 13.046 -0.527 1.00 91.50 81 GLU A O 1
ATOM 633 N N . LEU A 1 82 ? -5.095 11.726 -1.733 1.00 91.94 82 LEU A N 1
ATOM 634 C CA . LEU A 1 82 ? -5.694 10.459 -1.289 1.00 91.94 82 LEU A CA 1
ATOM 635 C C . LEU A 1 82 ? -5.602 10.254 0.226 1.00 91.94 82 LEU A C 1
ATOM 637 O O . LEU A 1 82 ? -6.572 9.831 0.861 1.00 91.94 82 LEU A O 1
ATOM 641 N N . LEU A 1 83 ? -4.437 10.541 0.816 1.00 91.69 83 LEU A N 1
ATOM 642 C CA . LEU A 1 83 ? -4.217 10.374 2.253 1.00 91.69 83 LEU A CA 1
ATOM 643 C C . LEU A 1 83 ? -5.176 11.237 3.078 1.00 91.69 83 LEU A C 1
ATOM 645 O O . LEU A 1 83 ? -5.631 10.786 4.124 1.00 91.69 83 LEU A O 1
ATOM 649 N N . HIS A 1 84 ? -5.502 12.442 2.606 1.00 91.12 84 HIS A N 1
ATOM 650 C CA . HIS A 1 84 ? -6.344 13.400 3.327 1.00 91.12 84 HIS A CA 1
ATOM 651 C C . HIS A 1 84 ? -7.774 13.505 2.779 1.00 91.12 84 HIS A C 1
ATOM 653 O O . HIS A 1 84 ? -8.513 14.408 3.185 1.00 91.12 84 HIS A O 1
ATOM 659 N N . ASP A 1 85 ? -8.187 12.593 1.895 1.00 92.00 85 ASP A N 1
ATOM 660 C CA . ASP A 1 85 ? -9.571 12.503 1.445 1.00 92.00 85 ASP A CA 1
ATOM 661 C C . ASP A 1 85 ? -10.478 12.188 2.645 1.00 92.00 85 ASP A C 1
ATOM 663 O O . ASP A 1 85 ? -10.479 11.089 3.208 1.00 92.00 85 ASP A O 1
ATOM 667 N N . LYS A 1 86 ? -11.260 13.195 3.046 1.00 92.56 86 LYS A N 1
ATOM 668 C CA . LYS A 1 86 ? -12.146 13.121 4.211 1.00 92.56 86 LYS A CA 1
ATOM 669 C C . LYS A 1 86 ? -13.236 12.075 4.032 1.00 92.56 86 LYS A C 1
ATOM 671 O O . LYS A 1 86 ? -13.503 11.330 4.965 1.00 92.56 86 LYS A O 1
ATOM 676 N N . LEU A 1 87 ? -13.831 11.990 2.843 1.00 91.62 87 LEU A N 1
ATOM 677 C CA . LEU A 1 87 ? -14.919 11.054 2.577 1.00 91.62 87 LEU A CA 1
ATOM 678 C C . LEU A 1 87 ? -14.403 9.614 2.570 1.00 91.62 87 LEU A C 1
ATOM 680 O O . LEU A 1 87 ? -15.077 8.705 3.059 1.00 91.62 87 LEU A O 1
ATOM 684 N N . ARG A 1 88 ? -13.197 9.395 2.037 1.00 92.75 88 ARG A N 1
ATOM 685 C CA . ARG A 1 88 ? -12.493 8.116 2.144 1.00 92.75 88 ARG A CA 1
ATOM 686 C C . ARG A 1 88 ? -12.262 7.743 3.605 1.00 92.75 88 ARG A C 1
ATOM 688 O O . ARG A 1 88 ? -12.693 6.666 4.009 1.00 92.75 88 ARG A O 1
ATOM 695 N N . LEU A 1 89 ? -11.639 8.619 4.394 1.00 93.62 89 LEU A N 1
ATOM 696 C CA . LEU A 1 89 ? -11.335 8.356 5.805 1.00 93.62 89 LEU A CA 1
ATOM 697 C C . LEU A 1 89 ? -12.592 8.115 6.647 1.00 93.62 89 LEU A C 1
ATOM 699 O O . LEU A 1 89 ? -12.593 7.201 7.468 1.00 93.62 89 LEU A O 1
ATOM 703 N N . GLU A 1 90 ? -13.664 8.878 6.431 1.00 93.69 90 GLU A N 1
ATOM 704 C CA . GLU A 1 90 ? -14.957 8.683 7.100 1.00 93.69 90 GLU A CA 1
ATOM 705 C C . GLU A 1 90 ? -15.521 7.289 6.805 1.00 93.69 90 GLU A C 1
ATOM 707 O O . GLU A 1 90 ? -15.778 6.519 7.726 1.00 93.69 90 GLU A O 1
ATOM 712 N N . ARG A 1 91 ? -15.606 6.905 5.527 1.00 91.94 91 ARG A N 1
ATOM 713 C CA . ARG A 1 91 ? -16.136 5.589 5.134 1.00 91.94 91 ARG A CA 1
ATOM 714 C C . ARG A 1 91 ? -15.278 4.425 5.621 1.00 91.94 91 ARG A C 1
ATOM 716 O O . ARG A 1 91 ? -15.813 3.388 6.001 1.00 91.94 91 ARG A O 1
ATOM 723 N N . LEU A 1 92 ? -13.954 4.574 5.591 1.00 91.38 92 LEU A N 1
ATOM 724 C CA . LEU A 1 92 ? -13.047 3.564 6.134 1.00 91.38 92 LEU A CA 1
ATOM 725 C C . LEU A 1 92 ? -13.208 3.456 7.651 1.00 91.38 92 LEU A C 1
ATOM 727 O O . LEU A 1 92 ? -13.233 2.347 8.173 1.00 91.38 92 LEU A O 1
ATOM 731 N N . SER A 1 93 ? -13.365 4.581 8.351 1.00 92.12 93 SER A N 1
ATOM 732 C CA . SER A 1 93 ? -13.606 4.594 9.797 1.00 92.12 93 SER A CA 1
ATOM 733 C C . SER A 1 93 ? -14.905 3.876 10.160 1.00 92.12 93 SER A C 1
ATOM 735 O O . SER A 1 93 ? -14.914 3.030 11.054 1.00 92.12 93 SER A O 1
ATOM 737 N N . ASP A 1 94 ? -15.981 4.150 9.418 1.00 91.25 94 ASP A N 1
ATOM 738 C CA . ASP A 1 94 ? -17.268 3.471 9.583 1.00 91.25 94 ASP A CA 1
ATOM 739 C C . ASP A 1 94 ? -17.129 1.958 9.369 1.00 91.25 94 ASP A C 1
ATOM 741 O O . ASP A 1 94 ? -17.620 1.164 10.170 1.00 91.25 94 ASP A O 1
ATOM 745 N N . MET A 1 95 ? -16.409 1.549 8.318 1.00 88.44 95 MET A N 1
ATOM 746 C CA . MET A 1 95 ? -16.161 0.138 8.011 1.00 88.44 95 MET A CA 1
ATOM 747 C C . MET A 1 95 ? -15.331 -0.563 9.096 1.00 88.44 95 MET A C 1
ATOM 749 O O . MET A 1 95 ? -15.609 -1.712 9.435 1.00 88.44 95 MET A O 1
ATOM 753 N N . MET A 1 96 ? -14.325 0.116 9.647 1.00 87.38 96 MET A N 1
ATOM 754 C CA . MET A 1 96 ? -13.452 -0.438 10.685 1.00 87.38 96 MET A CA 1
ATOM 755 C C . MET A 1 96 ? -14.087 -0.412 12.079 1.00 87.38 96 MET A C 1
ATOM 757 O O . MET A 1 96 ? -13.571 -1.064 12.989 1.00 87.38 96 MET A O 1
ATOM 761 N N . GLY A 1 97 ? -15.189 0.322 12.265 1.00 88.75 97 GLY A N 1
ATOM 762 C CA . GLY A 1 97 ? -15.835 0.521 13.564 1.00 88.75 97 GLY A CA 1
ATOM 763 C C . GLY A 1 97 ? -15.014 1.379 14.532 1.00 88.75 97 GLY A C 1
ATOM 764 O O . GLY A 1 97 ? -15.277 1.378 15.732 1.00 88.75 97 GLY A O 1
ATOM 765 N N . THR A 1 98 ? -14.007 2.093 14.029 1.00 89.25 98 THR A N 1
ATOM 766 C CA . THR A 1 98 ? -13.134 2.974 14.807 1.00 89.25 98 THR A CA 1
ATOM 767 C C . THR A 1 98 ? -12.630 4.115 13.935 1.00 89.25 98 THR A C 1
ATOM 769 O O . THR A 1 98 ? -12.535 3.984 12.716 1.00 89.25 98 THR A O 1
ATOM 772 N N . LYS A 1 99 ? -12.304 5.254 14.548 1.00 91.38 99 LYS A N 1
ATOM 773 C CA . LYS A 1 99 ? -11.801 6.412 13.810 1.00 91.38 99 LYS A CA 1
ATOM 774 C C . LYS A 1 99 ? -10.413 6.106 13.247 1.00 91.38 99 LYS A C 1
ATOM 776 O O . LYS A 1 99 ? -9.492 5.821 14.007 1.00 91.38 99 LYS A O 1
ATOM 781 N N . LEU A 1 100 ? -10.268 6.232 11.933 1.00 90.38 100 LEU A N 1
ATOM 782 C CA . LEU A 1 100 ? -8.989 6.141 11.243 1.00 90.38 100 LEU A CA 1
ATOM 783 C C . LEU A 1 100 ? -8.423 7.528 10.948 1.00 90.38 100 LEU A C 1
ATOM 785 O O . LEU A 1 100 ? -9.146 8.494 10.695 1.00 90.38 100 LEU A O 1
ATOM 789 N N . GLU A 1 101 ? -7.101 7.603 10.948 1.00 91.44 101 GLU A N 1
ATOM 790 C CA . GLU A 1 101 ? -6.335 8.776 10.554 1.00 91.44 101 GLU A CA 1
ATOM 791 C C . GLU A 1 101 ? -5.083 8.346 9.779 1.00 91.44 101 GLU A C 1
ATOM 793 O O . GLU A 1 101 ? -4.620 7.212 9.948 1.00 91.44 101 GLU A O 1
ATOM 798 N N . PRO A 1 102 ? -4.536 9.209 8.901 1.00 91.75 102 PRO A N 1
ATOM 799 C CA . PRO A 1 102 ? -3.308 8.899 8.185 1.00 91.75 102 PRO A CA 1
ATOM 800 C C . PRO A 1 102 ? -2.175 8.566 9.151 1.00 91.75 102 PRO A C 1
ATOM 802 O O . PRO A 1 102 ? -1.978 9.245 10.160 1.00 91.75 102 PRO A O 1
ATOM 805 N N . TYR A 1 103 ? -1.398 7.538 8.819 1.00 90.00 103 TYR A N 1
ATOM 806 C CA . TYR A 1 103 ? -0.276 7.147 9.657 1.00 90.00 103 TYR A CA 1
ATOM 807 C C . TYR A 1 103 ? 0.764 8.285 9.720 1.00 90.00 103 TYR A C 1
ATOM 809 O O . TYR A 1 103 ? 1.157 8.810 8.673 1.00 90.00 103 TYR A O 1
ATOM 817 N N . PRO A 1 104 ? 1.257 8.670 10.913 1.00 85.62 104 PRO A N 1
ATOM 818 C CA . PRO A 1 104 ? 2.043 9.896 11.085 1.00 85.62 104 PRO A CA 1
ATOM 819 C C . PRO A 1 104 ? 3.433 9.836 10.436 1.00 85.62 104 PRO A C 1
ATOM 821 O O . PRO A 1 104 ? 4.070 10.867 10.215 1.00 85.62 104 PRO A O 1
ATOM 824 N N . LEU A 1 105 ? 3.930 8.635 10.127 1.00 86.31 105 LEU A N 1
ATOM 825 C CA . LEU A 1 105 ? 5.235 8.432 9.506 1.00 86.31 105 LEU A CA 1
ATOM 826 C C . LEU A 1 105 ? 5.071 8.085 8.029 1.00 86.31 105 LEU A C 1
ATOM 828 O O . LEU A 1 105 ? 4.809 6.938 7.685 1.00 86.31 105 LEU A O 1
ATOM 832 N N . SER A 1 106 ? 5.315 9.060 7.151 1.00 81.44 106 SER A N 1
ATOM 833 C CA . SER A 1 106 ? 5.173 8.903 5.692 1.00 81.44 106 SER A CA 1
ATOM 834 C C . SER A 1 106 ? 5.974 7.722 5.110 1.00 81.44 106 SER A C 1
ATOM 836 O O . SER A 1 106 ? 5.503 7.062 4.191 1.00 81.44 106 SER A O 1
ATOM 838 N N . ILE A 1 107 ? 7.129 7.368 5.699 1.00 82.94 107 ILE A N 1
ATOM 839 C CA . ILE A 1 107 ? 7.931 6.212 5.254 1.00 82.94 107 ILE A CA 1
ATOM 840 C C . ILE A 1 107 ? 7.173 4.878 5.354 1.00 82.94 107 ILE A C 1
ATOM 842 O O . ILE A 1 107 ? 7.477 3.959 4.607 1.00 82.94 107 ILE A O 1
ATOM 846 N N . VAL A 1 108 ? 6.194 4.789 6.258 1.00 81.88 108 VAL A N 1
ATOM 847 C CA . VAL A 1 108 ? 5.318 3.624 6.432 1.00 81.88 108 VAL A CA 1
ATOM 848 C C . VAL A 1 108 ? 3.940 3.899 5.827 1.00 81.88 108 VAL A C 1
ATOM 850 O O . VAL A 1 108 ? 3.395 3.063 5.122 1.00 81.88 108 VAL A O 1
ATOM 853 N N . GLY A 1 109 ? 3.394 5.095 6.065 1.00 84.00 109 GLY A N 1
ATOM 854 C CA . GLY A 1 109 ? 2.029 5.469 5.692 1.00 84.00 109 GLY A CA 1
ATOM 855 C C . GLY A 1 109 ? 1.791 5.720 4.203 1.00 84.00 109 GLY A C 1
ATOM 856 O O . GLY A 1 109 ? 0.649 5.929 3.812 1.00 84.00 109 GLY A O 1
ATOM 857 N N . SER A 1 110 ? 2.840 5.739 3.377 1.00 92.19 110 SER A N 1
ATOM 858 C CA . SER A 1 110 ? 2.734 5.981 1.939 1.00 92.19 110 SER A CA 1
ATOM 859 C C . SER A 1 110 ? 3.776 5.173 1.170 1.00 92.19 110 SER A C 1
ATOM 861 O O . SER A 1 110 ? 4.885 5.656 0.919 1.00 92.19 110 SER A O 1
ATOM 863 N N . THR A 1 111 ? 3.403 3.976 0.728 1.00 94.19 111 THR A N 1
ATOM 864 C CA . THR A 1 111 ? 4.282 3.094 -0.051 1.00 94.19 111 THR A CA 1
ATOM 865 C C . THR A 1 111 ? 3.654 2.777 -1.402 1.00 94.19 111 THR A C 1
ATOM 867 O O . THR A 1 111 ? 2.494 2.384 -1.463 1.00 94.19 111 THR A O 1
ATOM 870 N N . VAL A 1 112 ? 4.424 2.931 -2.482 1.00 95.75 112 VAL A N 1
ATOM 871 C CA . VAL A 1 112 ? 4.051 2.422 -3.811 1.00 95.75 112 VAL A CA 1
ATOM 872 C C . VAL A 1 112 ? 4.884 1.184 -4.096 1.00 95.75 112 VAL A C 1
ATOM 874 O O . VAL A 1 112 ? 6.114 1.250 -4.092 1.00 95.75 112 VAL A O 1
ATOM 877 N N . THR A 1 113 ? 4.215 0.061 -4.328 1.00 94.31 113 THR A N 1
ATOM 878 C CA . THR A 1 113 ? 4.834 -1.239 -4.587 1.00 94.31 113 THR A CA 1
ATOM 879 C C . THR A 1 113 ? 4.770 -1.572 -6.074 1.00 94.31 113 THR A C 1
ATOM 881 O O . THR A 1 113 ? 3.851 -1.166 -6.786 1.00 94.31 113 THR A O 1
ATOM 884 N N . PHE A 1 114 ? 5.768 -2.304 -6.561 1.00 93.50 114 PHE A N 1
ATOM 885 C CA . PHE A 1 114 ? 5.817 -2.803 -7.930 1.00 93.50 114 PHE A CA 1
ATOM 886 C C . PHE A 1 114 ? 5.880 -4.326 -7.883 1.00 93.50 114 PHE A C 1
ATOM 888 O O . PHE A 1 114 ? 6.657 -4.878 -7.114 1.00 93.50 114 PHE A O 1
ATOM 895 N N . MET A 1 115 ? 5.054 -4.998 -8.686 1.00 88.88 115 MET A N 1
ATOM 896 C CA . MET A 1 115 ? 4.903 -6.456 -8.645 1.00 88.88 115 MET A CA 1
ATOM 897 C C . MET A 1 115 ? 4.872 -7.031 -10.063 1.00 88.88 115 MET A C 1
ATOM 899 O O . MET A 1 115 ? 3.822 -7.321 -10.627 1.00 88.88 115 MET A O 1
ATOM 903 N N . ASN A 1 116 ? 6.046 -7.166 -10.672 1.00 88.19 116 ASN A N 1
ATOM 904 C CA . ASN A 1 116 ? 6.244 -7.973 -11.877 1.00 88.19 116 ASN A CA 1
ATOM 905 C C . ASN A 1 116 ? 7.341 -9.021 -11.611 1.00 88.19 116 ASN A C 1
ATOM 907 O O . ASN A 1 116 ? 8.003 -8.941 -10.579 1.00 88.19 116 ASN A O 1
ATOM 911 N N . PRO A 1 117 ? 7.608 -9.967 -12.532 1.00 87.38 117 PRO A N 1
ATOM 912 C CA . PRO A 1 117 ? 8.592 -11.028 -12.297 1.00 87.38 117 PRO A CA 1
ATOM 913 C C . PRO A 1 117 ? 10.013 -10.567 -11.931 1.00 87.38 117 PRO A C 1
ATOM 915 O O . PRO A 1 117 ? 10.801 -11.372 -11.454 1.00 87.38 117 PRO A O 1
ATOM 918 N N . ARG A 1 118 ? 10.376 -9.303 -12.187 1.00 89.12 118 ARG A N 1
ATOM 919 C CA . ARG A 1 118 ? 11.674 -8.719 -11.806 1.00 89.12 118 ARG A CA 1
ATOM 920 C C . ARG A 1 118 ? 11.639 -7.964 -10.481 1.00 89.12 118 ARG A C 1
ATOM 922 O O . ARG A 1 118 ? 12.699 -7.599 -9.990 1.00 89.12 118 ARG A O 1
ATOM 929 N N . ASP A 1 119 ? 10.453 -7.670 -9.959 1.00 90.06 119 ASP A N 1
ATOM 930 C CA . ASP A 1 119 ? 10.276 -6.938 -8.706 1.00 90.06 119 ASP A CA 1
ATOM 931 C C . ASP A 1 119 ? 10.139 -7.847 -7.481 1.00 90.06 119 ASP A 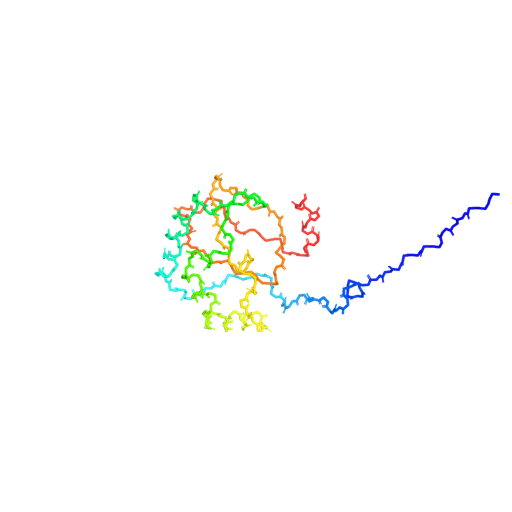C 1
ATOM 933 O O . ASP A 1 119 ? 10.131 -7.328 -6.367 1.00 90.06 119 ASP A O 1
ATOM 937 N N . GLY A 1 120 ? 10.071 -9.161 -7.714 1.00 85.88 120 GLY A N 1
ATOM 938 C CA . GLY A 1 120 ? 9.935 -10.192 -6.693 1.00 85.88 120 GLY A CA 1
ATOM 939 C C . GLY A 1 120 ? 8.483 -10.524 -6.347 1.00 85.88 120 GLY A C 1
ATOM 940 O O . GLY A 1 120 ? 7.535 -9.990 -6.941 1.00 85.88 120 GLY A O 1
ATOM 941 N N . ALA A 1 121 ? 8.319 -11.469 -5.429 1.00 83.25 121 ALA A N 1
ATOM 942 C CA . ALA A 1 121 ? 7.039 -11.875 -4.869 1.00 83.25 121 ALA A CA 1
ATOM 943 C C . ALA A 1 121 ? 7.067 -11.641 -3.359 1.00 83.25 121 ALA A C 1
ATOM 945 O O . ALA A 1 121 ? 7.910 -12.199 -2.666 1.00 83.25 121 ALA A O 1
ATOM 946 N N . VAL A 1 122 ? 6.128 -10.831 -2.865 1.00 88.75 122 VAL A N 1
ATOM 947 C CA . VAL A 1 122 ? 6.070 -10.451 -1.449 1.00 88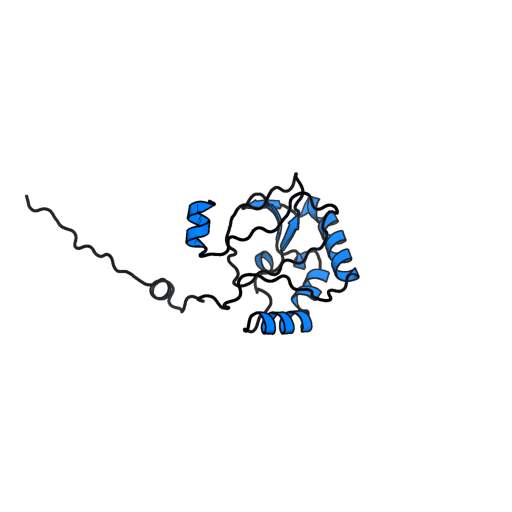.75 122 VAL A CA 1
ATOM 948 C C . VAL A 1 122 ? 6.062 -11.695 -0.557 1.00 88.75 122 VAL A C 1
ATOM 950 O O . VAL A 1 122 ? 5.156 -12.520 -0.664 1.00 88.75 122 VAL A O 1
ATOM 953 N N . GLU A 1 123 ? 7.058 -11.817 0.323 1.00 89.38 123 GLU A N 1
ATOM 954 C CA . GLU A 1 123 ? 7.131 -12.910 1.302 1.00 89.38 123 GLU A CA 1
ATOM 955 C C . GLU A 1 123 ? 5.984 -12.826 2.326 1.00 89.38 123 GLU A C 1
ATOM 957 O O . GLU A 1 123 ? 5.444 -11.747 2.602 1.00 89.38 123 GLU A O 1
ATOM 962 N N . TRP A 1 124 ? 5.620 -13.965 2.926 1.00 89.94 124 TRP A N 1
ATOM 963 C CA . TRP A 1 124 ? 4.656 -14.003 4.028 1.00 89.94 124 TRP A CA 1
ATOM 964 C C . TRP A 1 124 ? 5.126 -13.112 5.180 1.00 89.94 124 TRP A C 1
ATOM 966 O O . TRP A 1 124 ? 6.270 -13.197 5.616 1.00 89.94 124 TRP A O 1
ATOM 976 N N . HIS A 1 125 ? 4.246 -12.229 5.650 1.00 88.69 125 HIS A N 1
ATOM 977 C CA . HIS A 1 125 ? 4.547 -11.303 6.736 1.00 88.69 125 HIS A CA 1
ATOM 978 C C . HIS A 1 125 ? 3.268 -10.786 7.397 1.00 88.69 125 HIS A C 1
ATOM 980 O O . HIS A 1 125 ? 2.153 -11.004 6.923 1.00 88.69 125 HIS A O 1
ATOM 986 N N . CYS A 1 126 ? 3.452 -10.061 8.499 1.00 84.69 126 CYS A N 1
ATOM 987 C CA . CYS A 1 126 ? 2.423 -9.234 9.118 1.00 84.69 126 CYS A CA 1
ATOM 988 C C . CYS A 1 126 ? 2.818 -7.763 9.012 1.00 84.69 126 CYS A C 1
ATOM 990 O O . CYS A 1 126 ? 3.995 -7.419 9.160 1.00 84.69 126 CYS A O 1
ATOM 992 N N . ASP A 1 127 ? 1.832 -6.892 8.828 1.00 82.31 127 ASP A N 1
ATOM 993 C CA . ASP A 1 127 ? 2.066 -5.455 8.859 1.00 82.31 127 ASP A CA 1
ATOM 994 C C . ASP A 1 127 ? 2.267 -4.949 10.290 1.00 82.31 127 ASP A C 1
ATOM 996 O O . ASP A 1 127 ? 1.598 -5.361 11.238 1.00 82.31 127 ASP A O 1
ATOM 1000 N N . GLY A 1 128 ? 3.193 -4.001 10.442 1.00 78.19 128 GLY A N 1
ATOM 1001 C CA . GLY A 1 128 ? 3.406 -3.300 11.711 1.00 78.19 128 GLY A CA 1
ATOM 1002 C C . GLY A 1 128 ? 2.362 -2.214 11.993 1.00 78.19 128 GLY A C 1
ATOM 1003 O O . GLY A 1 128 ? 2.315 -1.690 13.107 1.00 78.19 128 GLY A O 1
ATOM 1004 N N . VAL A 1 129 ? 1.553 -1.842 10.995 1.00 83.06 129 VAL A N 1
ATOM 1005 C CA . VAL A 1 129 ? 0.473 -0.860 11.142 1.00 83.06 129 VAL A CA 1
ATOM 1006 C C . VAL A 1 129 ? -0.854 -1.553 11.465 1.00 83.06 129 VAL A C 1
ATOM 1008 O O . VAL A 1 129 ? -1.095 -2.655 10.986 1.00 83.06 129 VAL A O 1
ATOM 1011 N N . PRO A 1 130 ? -1.751 -0.919 12.244 1.00 80.69 130 PRO A N 1
ATOM 1012 C CA . PRO A 1 130 ? -3.022 -1.545 12.614 1.00 80.69 130 PRO A CA 1
ATOM 1013 C C . PRO A 1 130 ? -3.982 -1.789 11.441 1.00 80.69 130 PRO A C 1
ATOM 1015 O O . PRO A 1 130 ? -4.832 -2.669 11.531 1.00 80.69 130 PRO A O 1
ATOM 1018 N N . VAL A 1 131 ? -3.887 -0.980 10.379 1.00 87.06 131 VAL A N 1
ATOM 1019 C CA . VAL A 1 131 ? -4.713 -1.079 9.170 1.00 87.06 131 VAL A CA 1
ATOM 1020 C C . VAL A 1 131 ? -3.874 -0.661 7.965 1.00 87.06 131 VAL A C 1
ATOM 1022 O O . VAL A 1 131 ? -3.258 0.406 7.985 1.00 87.06 131 VAL A O 1
ATOM 1025 N N . THR A 1 132 ? -3.923 -1.468 6.907 1.00 90.12 132 THR A N 1
ATOM 1026 C CA . THR A 1 132 ? -3.335 -1.170 5.597 1.00 90.12 132 THR A CA 1
ATOM 1027 C C . THR A 1 132 ? -4.438 -1.119 4.549 1.00 90.12 132 THR A C 1
ATOM 1029 O O . THR A 1 132 ? -5.298 -1.996 4.490 1.00 90.12 132 THR A O 1
ATOM 1032 N N . GLU A 1 133 ? -4.409 -0.097 3.698 1.00 92.56 133 GLU A N 1
ATOM 1033 C CA . GLU A 1 133 ? -5.253 -0.029 2.510 1.00 92.56 133 GLU A CA 1
ATOM 1034 C C . GLU A 1 133 ? -4.406 -0.234 1.263 1.00 92.56 133 GLU A C 1
ATOM 1036 O O . GLU A 1 133 ? -3.461 0.513 1.011 1.00 92.56 133 GLU A O 1
ATOM 1041 N N . LEU A 1 134 ? -4.775 -1.237 0.470 1.00 92.69 134 LEU A N 1
ATOM 1042 C CA . LEU A 1 134 ? -4.148 -1.521 -0.812 1.00 92.69 134 LEU A CA 1
ATOM 1043 C C . LEU A 1 134 ? -5.006 -0.925 -1.927 1.00 92.69 134 LEU A C 1
ATOM 1045 O O . LEU A 1 134 ? -6.121 -1.384 -2.180 1.00 92.69 134 LEU A O 1
ATOM 1049 N N . ILE A 1 135 ? -4.476 0.103 -2.590 1.00 93.94 135 ILE A N 1
ATOM 1050 C CA . ILE A 1 135 ? -5.124 0.766 -3.723 1.00 93.94 135 ILE A CA 1
ATOM 1051 C C . ILE A 1 135 ? -4.429 0.296 -5.006 1.00 93.94 135 ILE A C 1
ATOM 1053 O O . ILE A 1 135 ? -3.262 0.635 -5.219 1.00 93.94 135 ILE A O 1
ATOM 1057 N N . PRO A 1 136 ? -5.100 -0.482 -5.872 1.00 92.31 136 PRO A N 1
ATOM 1058 C CA . PRO A 1 136 ? -4.509 -0.890 -7.135 1.00 92.31 136 PRO A CA 1
ATOM 1059 C C . PRO A 1 136 ? -4.430 0.307 -8.086 1.00 92.31 136 PRO A C 1
ATOM 1061 O O . PRO A 1 136 ? -5.453 0.858 -8.486 1.00 92.31 136 PRO A O 1
ATOM 1064 N N . LEU A 1 137 ? -3.210 0.688 -8.461 1.00 94.75 137 LEU A N 1
ATOM 1065 C CA . LEU A 1 137 ? -2.974 1.691 -9.506 1.00 94.75 137 LEU A CA 1
ATOM 1066 C C . LEU A 1 137 ? -3.074 1.070 -10.903 1.00 94.75 137 LEU A C 1
ATOM 1068 O O . LEU A 1 137 ? -3.613 1.678 -11.817 1.00 94.75 137 LEU A O 1
ATOM 1072 N N . SER A 1 138 ? -2.576 -0.160 -11.045 1.00 91.25 138 SER A N 1
ATOM 1073 C CA . SER A 1 138 ? -2.503 -0.895 -12.304 1.00 91.25 138 SER A CA 1
ATOM 1074 C C . SER A 1 138 ? -2.557 -2.391 -12.016 1.00 91.25 138 SER A C 1
ATOM 1076 O O . SER A 1 138 ? -1.908 -2.864 -11.081 1.00 91.25 138 SER A O 1
ATOM 1078 N N . ILE A 1 139 ? -3.338 -3.134 -12.796 1.00 90.38 139 ILE A N 1
ATOM 1079 C CA . ILE A 1 139 ? -3.455 -4.594 -12.708 1.00 90.38 139 ILE A CA 1
ATOM 1080 C C . ILE A 1 139 ? -3.355 -5.137 -14.133 1.00 90.38 139 ILE A C 1
ATOM 1082 O O . ILE A 1 139 ? -3.988 -4.605 -15.044 1.00 90.38 139 ILE A O 1
ATOM 1086 N N . SER A 1 140 ? -2.553 -6.182 -14.339 1.00 86.88 140 SER A N 1
ATOM 1087 C CA . SER A 1 140 ? -2.476 -6.860 -15.633 1.00 86.88 140 SER A CA 1
ATOM 1088 C C . SER A 1 140 ? -3.787 -7.575 -15.974 1.00 86.88 140 SER A C 1
ATOM 1090 O O . SER A 1 140 ? -4.461 -8.115 -15.099 1.00 86.88 140 SER A O 1
ATOM 1092 N N . ASP A 1 141 ? -4.125 -7.609 -17.265 1.00 86.12 141 ASP A N 1
ATOM 1093 C CA . ASP A 1 141 ? -5.250 -8.385 -17.792 1.00 86.12 141 ASP A CA 1
ATOM 1094 C C . ASP A 1 141 ? -4.769 -9.271 -18.963 1.00 86.12 141 ASP A C 1
ATOM 1096 O O . ASP A 1 141 ? -4.364 -8.737 -20.002 1.00 86.12 141 ASP A O 1
ATOM 1100 N N . PRO A 1 142 ? -4.738 -10.611 -18.812 1.00 87.19 142 PRO A N 1
ATOM 1101 C CA . PRO A 1 142 ? -5.143 -11.366 -17.624 1.00 87.19 142 PRO A CA 1
ATOM 1102 C C . PRO A 1 142 ? -4.173 -11.183 -16.448 1.00 87.19 142 PRO A C 1
ATOM 1104 O O . PRO A 1 142 ? -2.969 -10.986 -16.641 1.00 87.19 142 PRO A O 1
ATOM 1107 N N . LEU A 1 143 ? -4.692 -11.322 -15.225 1.00 86.12 143 LEU A N 1
ATOM 1108 C CA . LEU A 1 143 ? -3.864 -11.351 -14.022 1.00 86.12 143 LEU A CA 1
ATOM 1109 C C . LEU A 1 143 ? -3.039 -12.646 -13.993 1.00 86.12 143 LEU A C 1
ATOM 1111 O O . LEU A 1 143 ? -3.586 -13.748 -13.943 1.00 86.12 143 LEU A O 1
ATOM 1115 N N . ILE A 1 144 ? -1.713 -12.511 -14.022 1.00 83.88 144 ILE A N 1
ATOM 1116 C CA . ILE A 1 144 ? -0.756 -13.621 -13.937 1.00 83.88 144 ILE A CA 1
ATOM 1117 C C . ILE A 1 144 ? 0.199 -13.325 -12.777 1.00 83.88 144 ILE A C 1
ATOM 1119 O O . ILE A 1 144 ? 1.106 -12.505 -12.912 1.00 83.88 144 ILE A O 1
ATOM 1123 N N . GLY A 1 145 ? -0.007 -13.995 -11.639 1.00 83.31 145 GLY A N 1
ATOM 1124 C CA . GLY A 1 145 ? 0.689 -13.677 -10.384 1.00 83.31 145 GLY A CA 1
ATOM 1125 C C . GLY A 1 145 ? 0.140 -12.416 -9.702 1.00 83.31 145 GLY A C 1
ATOM 1126 O O . GLY A 1 145 ? -0.888 -11.892 -10.116 1.00 83.31 145 GLY A O 1
ATOM 1127 N N . GLY A 1 146 ? 0.789 -11.962 -8.623 1.00 83.56 146 GLY A N 1
ATOM 1128 C CA . GLY A 1 146 ? 0.413 -10.724 -7.916 1.00 83.56 146 GLY A CA 1
ATOM 1129 C C . GLY A 1 146 ? -0.925 -10.776 -7.166 1.00 83.56 146 GLY A C 1
ATOM 1130 O O . GLY A 1 146 ? -1.483 -9.732 -6.835 1.00 83.56 146 GLY A O 1
ATOM 1131 N N . HIS A 1 147 ? -1.458 -11.974 -6.915 1.00 88.69 147 HIS A N 1
ATOM 1132 C CA . HIS A 1 147 ? -2.647 -12.139 -6.084 1.00 88.69 147 HIS A CA 1
ATOM 1133 C C . HIS A 1 147 ? -2.298 -11.810 -4.631 1.00 88.69 147 HIS A C 1
ATOM 1135 O O . HIS A 1 147 ? -1.240 -12.201 -4.142 1.00 88.69 147 HIS A O 1
ATOM 1141 N N . LEU A 1 148 ? -3.200 -11.112 -3.942 1.00 88.94 148 LEU A N 1
ATOM 1142 C CA . LEU A 1 148 ? -3.115 -10.985 -2.494 1.00 88.94 148 LEU A CA 1
ATOM 1143 C C . LEU A 1 148 ? -3.570 -12.302 -1.865 1.00 88.94 148 LEU A C 1
ATOM 1145 O O . LEU A 1 148 ? -4.726 -12.699 -2.025 1.00 88.94 148 LEU A O 1
ATOM 1149 N N . GLU A 1 149 ? -2.670 -12.946 -1.133 1.00 89.75 149 GLU A N 1
ATOM 1150 C CA . GLU A 1 149 ? -2.969 -14.126 -0.330 1.00 89.75 149 GLU A CA 1
ATOM 1151 C C . GLU A 1 149 ? -2.977 -13.745 1.150 1.00 89.75 149 GLU A C 1
ATOM 1153 O O . GLU A 1 149 ? -2.125 -12.994 1.621 1.00 89.75 149 GLU A O 1
ATOM 1158 N N . ILE A 1 150 ? -3.982 -14.230 1.882 1.00 88.75 150 ILE A N 1
ATOM 1159 C CA . ILE A 1 150 ? -4.160 -13.937 3.305 1.00 88.75 150 ILE A CA 1
ATOM 1160 C C . ILE A 1 150 ? -4.392 -15.251 4.029 1.00 88.75 150 ILE A C 1
ATOM 1162 O O . ILE A 1 150 ? -5.299 -16.013 3.688 1.00 88.75 150 ILE A O 1
ATOM 1166 N N . TYR A 1 151 ? -3.582 -15.493 5.053 1.00 87.00 151 TYR A N 1
ATOM 1167 C CA . TYR A 1 151 ? -3.808 -16.580 5.987 1.00 87.00 151 TYR A CA 1
ATOM 1168 C C . TYR A 1 151 ? -4.887 -16.164 6.995 1.00 87.00 151 TYR A C 1
ATOM 1170 O O . TYR A 1 151 ? -4.704 -15.233 7.777 1.00 87.00 151 TYR A O 1
ATOM 1178 N N . CYS A 1 152 ? -6.041 -16.828 6.938 1.00 81.50 152 CYS A N 1
ATOM 1179 C CA . CYS A 1 152 ? -7.233 -16.473 7.711 1.00 81.50 152 CYS A CA 1
ATOM 1180 C C . CYS A 1 152 ? -7.257 -17.131 9.101 1.00 81.50 152 CYS A C 1
ATOM 1182 O O . CYS A 1 152 ? -8.196 -17.862 9.417 1.00 81.50 152 CYS A O 1
ATOM 1184 N N . ASP A 1 153 ? -6.239 -16.883 9.921 1.00 77.31 153 ASP A N 1
ATOM 1185 C CA . ASP A 1 153 ? -6.194 -17.298 11.329 1.00 77.31 153 ASP A CA 1
ATOM 1186 C C . ASP A 1 153 ? -5.223 -16.388 12.110 1.00 77.31 153 ASP A C 1
ATOM 1188 O O . ASP A 1 153 ? -4.859 -15.304 11.647 1.00 77.31 153 ASP A O 1
ATOM 1192 N N . ASP A 1 154 ? -4.819 -16.802 13.306 1.00 75.56 154 ASP A N 1
ATOM 1193 C CA . ASP A 1 154 ? -3.827 -16.118 14.124 1.00 75.56 154 ASP A CA 1
ATOM 1194 C C . ASP A 1 154 ? -2.475 -15.946 13.407 1.00 75.56 154 ASP A C 1
ATOM 1196 O O . ASP A 1 154 ? -1.941 -16.870 12.779 1.00 75.56 154 ASP A O 1
ATOM 1200 N N . SER A 1 155 ? -1.900 -14.748 13.543 1.00 76.19 155 SER A N 1
ATOM 1201 C CA . SER A 1 155 ? -0.652 -14.371 12.884 1.00 76.19 155 SER A CA 1
ATOM 1202 C C . SER A 1 155 ? 0.537 -15.213 13.335 1.00 76.19 155 SER A C 1
ATOM 1204 O O . SER A 1 155 ? 1.367 -15.559 12.503 1.00 76.19 155 SER A O 1
ATOM 1206 N N . GLU A 1 156 ? 0.639 -15.581 14.616 1.00 76.69 156 GLU A N 1
ATOM 1207 C CA . GLU A 1 156 ? 1.764 -16.393 15.106 1.00 76.69 156 GLU A CA 1
ATOM 1208 C C . GLU A 1 156 ? 1.703 -17.809 14.527 1.00 76.69 156 GLU A C 1
ATOM 1210 O O . GLU A 1 156 ? 2.720 -18.367 14.109 1.00 76.69 156 GLU A O 1
ATOM 1215 N N . THR A 1 157 ? 0.493 -18.365 14.425 1.00 77.06 157 THR A N 1
ATOM 1216 C CA . THR A 1 157 ? 0.269 -19.657 13.763 1.00 77.06 157 THR A CA 1
ATOM 1217 C C . THR A 1 157 ? 0.657 -19.58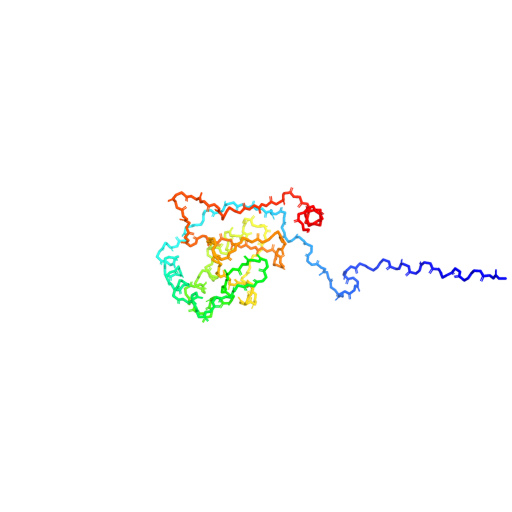5 12.289 1.00 77.06 157 THR A C 1
ATOM 1219 O O . THR A 1 157 ? 1.424 -20.428 11.825 1.00 77.06 157 THR A O 1
ATOM 1222 N N . GLY A 1 158 ? 0.191 -18.556 11.573 1.00 83.06 158 GLY A N 1
ATOM 1223 C CA . GLY A 1 158 ? 0.541 -18.334 10.170 1.00 83.06 158 GLY A CA 1
ATOM 1224 C C . GLY A 1 158 ? 2.049 -18.262 9.957 1.00 83.06 158 GLY A C 1
ATOM 1225 O O . GLY A 1 158 ? 2.583 -19.005 9.137 1.00 83.06 158 GLY A O 1
ATOM 1226 N N . ARG A 1 159 ? 2.751 -17.457 10.764 1.00 80.94 159 ARG A N 1
ATOM 1227 C CA . ARG A 1 159 ? 4.215 -17.342 10.705 1.00 80.94 159 ARG A CA 1
ATOM 1228 C C . ARG A 1 159 ? 4.902 -18.684 10.939 1.00 80.94 159 ARG A C 1
ATOM 1230 O O . ARG A 1 159 ? 5.779 -19.039 10.176 1.00 80.94 159 ARG A O 1
ATOM 1237 N N . SER A 1 160 ? 4.459 -19.482 11.912 1.00 82.44 160 SER A N 1
ATOM 1238 C CA . SER A 1 160 ? 5.072 -20.796 12.182 1.00 82.44 160 SER A CA 1
ATOM 1239 C C . SER A 1 160 ? 4.937 -21.833 11.058 1.00 82.44 160 SER A C 1
ATOM 1241 O O . SER A 1 160 ? 5.677 -22.816 11.047 1.00 82.44 160 SER A O 1
ATOM 1243 N N . ILE A 1 161 ? 3.961 -21.661 10.161 1.00 88.56 161 ILE A N 1
ATOM 1244 C CA . ILE A 1 161 ? 3.665 -22.605 9.075 1.00 88.56 161 ILE A CA 1
ATOM 1245 C C . ILE A 1 161 ? 4.243 -22.110 7.742 1.00 88.56 161 ILE A C 1
ATOM 1247 O O . ILE A 1 161 ? 4.582 -22.931 6.888 1.00 88.56 161 ILE A O 1
ATOM 1251 N N . LEU A 1 162 ? 4.304 -20.790 7.552 1.00 84.62 162 LEU A N 1
ATOM 1252 C CA . LEU A 1 162 ? 4.575 -20.143 6.267 1.00 84.62 162 LEU A CA 1
ATOM 1253 C C . LEU A 1 162 ? 5.950 -19.450 6.190 1.00 84.62 162 LEU A C 1
ATOM 1255 O O . LEU A 1 162 ? 6.420 -19.244 5.071 1.00 84.62 162 LEU A O 1
ATOM 1259 N N . GLU A 1 163 ? 6.576 -19.107 7.328 1.00 74.81 163 GLU A N 1
ATOM 1260 C CA . GLU A 1 163 ? 7.966 -18.602 7.440 1.00 74.81 163 GLU A CA 1
ATOM 1261 C C . GLU A 1 163 ? 8.931 -19.722 7.879 1.00 74.81 163 GLU A C 1
ATOM 1263 O O . GLU A 1 163 ? 10.052 -19.783 7.321 1.00 74.81 163 GLU A O 1
#

Sequence (163 aa):
MNAHTIPELRCALSREAIIGHETAWKVSGFGVAQYRHGYDPALLAAIEEAALKLKASHAVHKHLDLTFITGADRYIPEIKELLHDKLRLERLSDMMGTKLEPYPLSIVGSTVTFMNPRDGAVEWHCDGVPVTELIPLSISDPLIGGHLEIYCDDSETGRSILE

pLDDT: mean 83.82, std 13.68, range [36.78, 97.75]